Protein AF-R6DZQ3-F1 (afdb_monomer)

Sequence (97 aa):
MFFIPERVYFLYFYLKLYPKGAILNSMNTIGQYIKEQRKKAGLTQEEFAMRAGLGLRFVRELEQGKETVRLDKVNQALSMFGAEAVPAAKRKQEDDV

Foldseek 3Di:
DDDDDVVVVVVVVVVVPDPPDDDPDPADPLLCVLVVVCVVVVHDLVRLCVVLVHDSVLNVCSNRRPVDDDQVSSQSSQVVVPDHDDDDDDPPDPPDD

Solvent-accessible surface area (backbone atoms only — not comparable to full-atom values): 6187 Å² total; per-residue (Å²): 133,88,85,76,56,71,74,56,53,52,57,54,48,57,64,70,69,54,75,97,75,75,78,98,58,91,64,43,66,65,22,50,50,52,52,50,53,37,54,74,69,71,44,52,68,59,56,44,12,59,76,52,76,43,55,53,67,54,51,51,41,39,54,71,32,50,92,79,72,63,63,72,60,49,34,47,57,30,47,80,74,79,42,70,88,70,94,69,87,78,76,78,74,80,74,85,125

Structure (mmCIF, N/CA/C/O backbone):
data_AF-R6DZQ3-F1
#
_entry.id   AF-R6DZQ3-F1
#
loop_
_atom_site.group_PDB
_atom_site.id
_atom_site.type_symbol
_atom_site.label_atom_id
_atom_site.label_alt_id
_atom_site.label_comp_id
_atom_site.l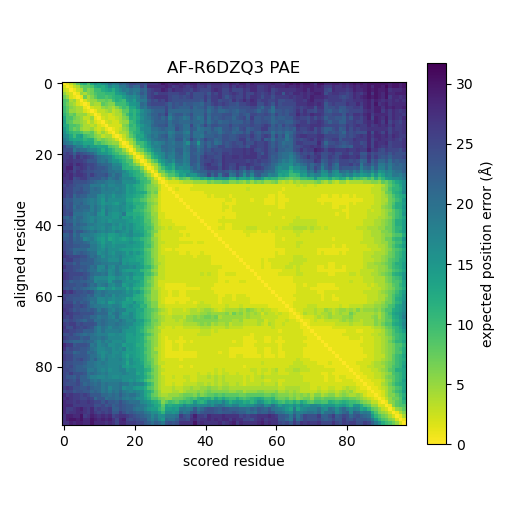abel_asym_id
_atom_site.label_entity_id
_atom_site.label_seq_id
_atom_site.pdbx_PDB_ins_code
_atom_site.Cartn_x
_atom_site.Cartn_y
_atom_site.Cartn_z
_atom_site.occupancy
_atom_site.B_iso_or_equiv
_atom_site.auth_seq_id
_atom_site.auth_comp_id
_atom_site.auth_asym_id
_atom_site.auth_atom_id
_atom_site.pdbx_PDB_model_num
ATOM 1 N N . MET A 1 1 ? -27.715 29.858 -9.680 1.00 42.25 1 MET A N 1
ATOM 2 C CA . MET A 1 1 ? -27.350 29.296 -8.362 1.00 42.25 1 MET A CA 1
ATOM 3 C C . MET A 1 1 ? -26.894 27.863 -8.597 1.00 42.25 1 MET A C 1
ATOM 5 O O . MET A 1 1 ? -27.709 27.062 -9.031 1.00 42.25 1 MET A O 1
ATOM 9 N N . PHE A 1 2 ? -25.596 27.567 -8.476 1.00 43.28 2 PHE A N 1
ATOM 10 C CA . PHE A 1 2 ? -25.068 26.229 -8.772 1.00 43.28 2 PHE A CA 1
ATOM 11 C C . PHE A 1 2 ? -25.342 25.286 -7.593 1.00 43.28 2 PHE A C 1
ATOM 13 O O . PHE A 1 2 ? -24.841 25.502 -6.494 1.00 43.28 2 PHE A O 1
ATOM 20 N N . PHE A 1 3 ? -26.161 24.260 -7.830 1.00 57.28 3 PHE A N 1
ATOM 21 C CA . PHE A 1 3 ? -26.420 23.165 -6.897 1.00 57.28 3 PHE A CA 1
ATOM 22 C C . PHE A 1 3 ? -25.225 22.208 -6.932 1.00 57.28 3 PHE A C 1
ATOM 24 O O . PHE A 1 3 ? -25.060 21.441 -7.880 1.00 57.28 3 PHE A O 1
ATOM 31 N N . ILE A 1 4 ? -24.345 22.303 -5.936 1.00 56.03 4 ILE A N 1
ATOM 32 C CA . ILE A 1 4 ? -23.207 21.395 -5.791 1.00 56.03 4 ILE A CA 1
ATOM 33 C C . ILE A 1 4 ? -23.698 20.177 -4.993 1.00 56.03 4 ILE A C 1
ATOM 35 O O . ILE A 1 4 ? -24.099 20.344 -3.841 1.00 56.03 4 ILE A O 1
ATOM 39 N N . PRO A 1 5 ? -23.697 18.961 -5.567 1.00 58.72 5 PRO A N 1
ATOM 40 C CA . PRO A 1 5 ? -24.198 17.776 -4.878 1.00 58.72 5 PRO A CA 1
ATOM 41 C C . PRO A 1 5 ? -23.307 17.409 -3.679 1.00 58.72 5 PRO A C 1
ATOM 43 O O . PRO A 1 5 ? -22.083 17.524 -3.748 1.00 58.72 5 PRO A O 1
ATOM 46 N N . GLU A 1 6 ? -23.902 16.904 -2.592 1.00 58.94 6 GLU A N 1
ATOM 47 C CA . GLU A 1 6 ? -23.228 16.542 -1.323 1.00 58.94 6 GLU A CA 1
ATOM 48 C C . GLU A 1 6 ? -21.997 15.628 -1.501 1.00 58.94 6 GLU A C 1
ATOM 50 O O . GLU A 1 6 ? -21.025 15.709 -0.749 1.00 58.94 6 GLU A O 1
ATOM 55 N N . ARG A 1 7 ? -21.977 14.811 -2.561 1.00 59.03 7 ARG A N 1
ATOM 56 C CA . ARG A 1 7 ? -20.840 13.951 -2.945 1.00 59.03 7 ARG A CA 1
ATOM 57 C C . ARG A 1 7 ? -19.564 14.746 -3.266 1.00 59.03 7 ARG A C 1
ATOM 59 O O . ARG A 1 7 ? -18.462 14.260 -3.025 1.00 59.03 7 ARG A O 1
ATOM 66 N N . VAL A 1 8 ? -19.700 15.959 -3.803 1.00 58.72 8 VAL A N 1
ATOM 67 C CA . VAL A 1 8 ? -18.572 16.835 -4.162 1.00 58.72 8 VAL A CA 1
ATOM 68 C C . VAL A 1 8 ? -18.026 17.540 -2.920 1.00 58.72 8 VAL A C 1
ATOM 70 O O . VAL A 1 8 ? -16.811 17.678 -2.788 1.00 58.72 8 VAL A O 1
ATOM 73 N N . TYR A 1 9 ? -18.891 17.886 -1.959 1.00 58.69 9 TYR A N 1
ATOM 74 C CA . TYR A 1 9 ? -18.467 18.404 -0.652 1.00 58.69 9 TYR A CA 1
ATOM 75 C C . TYR A 1 9 ? -17.628 17.391 0.122 1.00 58.69 9 TYR A C 1
ATOM 77 O O . TYR A 1 9 ? -16.625 17.774 0.720 1.00 58.69 9 TYR A O 1
ATOM 85 N N . PHE A 1 10 ? -17.975 16.105 0.052 1.00 56.62 10 PHE A N 1
ATOM 86 C CA . PHE A 1 10 ? -17.170 15.035 0.637 1.00 56.62 10 PHE A CA 1
ATOM 87 C C . PHE A 1 10 ? -15.744 15.036 0.064 1.00 56.62 10 PHE A C 1
ATOM 89 O O . PHE A 1 10 ? -14.776 15.121 0.811 1.00 56.62 10 PHE A O 1
ATOM 96 N N . LEU A 1 11 ? -15.582 15.065 -1.261 1.00 50.41 11 LEU A N 1
ATOM 97 C CA . LEU A 1 11 ? -14.252 15.080 -1.883 1.00 50.41 11 LEU A CA 1
ATOM 98 C C . LEU A 1 11 ? -13.449 16.351 -1.540 1.00 50.41 11 LEU A C 1
ATOM 100 O O . LEU A 1 11 ? -12.253 16.277 -1.252 1.00 50.41 11 LEU A O 1
ATOM 104 N N . TYR A 1 12 ? -14.112 17.511 -1.515 1.00 53.16 12 TYR A N 1
ATOM 105 C CA . TYR A 1 12 ? -13.489 18.793 -1.172 1.00 53.16 12 TYR A CA 1
ATOM 106 C C . TYR A 1 12 ? -13.074 18.867 0.307 1.00 53.16 12 TYR A C 1
ATOM 108 O O . TYR A 1 12 ? -12.035 19.434 0.643 1.00 53.16 12 TYR A O 1
ATOM 116 N N . PHE A 1 13 ? -13.853 18.249 1.196 1.00 51.41 13 PHE A N 1
ATOM 117 C CA . PHE A 1 13 ? -13.551 18.128 2.620 1.00 51.41 13 PHE A CA 1
ATOM 118 C C . PHE A 1 13 ? -12.338 17.225 2.867 1.00 51.41 13 PHE A C 1
ATOM 120 O O . PHE A 1 13 ? -11.439 17.600 3.620 1.00 51.41 13 PHE A O 1
ATOM 127 N N . TYR A 1 14 ? -12.246 16.093 2.160 1.00 54.94 14 TYR A N 1
ATOM 128 C CA . TYR A 1 14 ? -11.065 15.225 2.211 1.00 54.94 14 TYR A CA 1
ATOM 129 C C . TYR A 1 14 ? -9.805 15.957 1.739 1.00 54.94 14 TYR A C 1
ATOM 131 O O . TYR A 1 14 ? -8.778 15.884 2.405 1.00 54.94 14 TYR A O 1
ATOM 139 N N . LEU A 1 15 ? -9.880 16.724 0.647 1.00 54.69 15 LEU A N 1
ATOM 140 C CA . LEU A 1 15 ? -8.758 17.543 0.169 1.00 54.69 15 LEU A CA 1
ATOM 141 C C . LEU A 1 15 ? -8.311 18.606 1.189 1.00 54.69 15 LEU A C 1
ATOM 143 O O . LEU A 1 15 ? -7.122 18.909 1.264 1.00 54.69 15 LEU A O 1
ATOM 147 N N . LYS A 1 16 ? -9.238 19.154 1.986 1.00 47.97 16 LYS A N 1
ATOM 148 C CA . LYS A 1 16 ? -8.975 20.242 2.944 1.00 47.97 16 LYS A CA 1
ATOM 149 C C . LYS A 1 16 ? -8.439 19.764 4.303 1.00 47.97 16 LYS A C 1
ATOM 151 O O . LYS A 1 16 ? -7.799 20.547 4.997 1.00 47.97 16 LYS A O 1
ATOM 156 N N . LEU A 1 17 ? -8.668 18.501 4.676 1.00 49.53 17 LEU A N 1
ATOM 157 C CA . LEU A 1 17 ? -8.241 17.922 5.961 1.00 49.53 17 LEU A CA 1
ATOM 158 C C . LEU A 1 17 ? -6.883 17.208 5.939 1.00 49.53 17 LEU A C 1
ATOM 160 O O . LEU A 1 17 ? -6.383 16.831 6.999 1.00 49.53 17 LEU A O 1
ATOM 164 N N . TYR A 1 18 ? -6.267 17.009 4.774 1.00 48.56 18 TYR A N 1
ATOM 165 C CA . TYR A 1 18 ? -4.890 16.523 4.718 1.00 48.56 18 TYR A CA 1
ATOM 166 C C . TYR A 1 18 ? -3.927 17.710 4.782 1.00 48.56 18 TYR A C 1
ATOM 168 O O . TYR A 1 18 ? -3.804 18.436 3.793 1.00 48.56 18 TYR A O 1
ATOM 176 N N . PRO A 1 19 ? -3.208 17.924 5.901 1.00 45.00 19 PRO A N 1
ATOM 177 C CA . PRO A 1 19 ? -2.133 18.899 5.903 1.00 45.00 19 PRO A CA 1
ATOM 178 C C . PRO A 1 19 ? -1.106 18.474 4.846 1.00 45.00 19 PRO A C 1
ATOM 180 O O . PRO A 1 19 ? -0.564 17.367 4.902 1.00 45.00 19 PRO A O 1
ATOM 183 N N . LYS A 1 20 ? -0.834 19.362 3.880 1.00 47.47 20 LYS A N 1
ATOM 184 C CA . LYS A 1 20 ? 0.367 19.356 3.024 1.00 47.47 20 LYS A CA 1
ATOM 185 C C . LYS A 1 20 ? 1.606 19.579 3.907 1.00 47.47 20 LYS A C 1
ATOM 187 O O . LYS A 1 20 ? 2.254 20.614 3.842 1.00 47.47 20 LYS A O 1
ATOM 192 N N . GLY A 1 21 ? 1.874 18.642 4.808 1.00 43.44 21 GLY A N 1
ATOM 193 C CA . GLY A 1 21 ? 2.831 18.780 5.898 1.00 43.44 21 GLY A CA 1
ATOM 194 C C . GLY A 1 21 ? 3.482 17.443 6.212 1.00 43.44 21 GLY A C 1
ATOM 195 O O . GLY A 1 21 ? 3.273 16.886 7.280 1.00 43.44 21 GLY A O 1
ATOM 196 N N . ALA A 1 22 ? 4.226 16.906 5.249 1.00 37.06 22 ALA A N 1
ATOM 197 C CA . ALA A 1 22 ? 5.266 15.911 5.473 1.00 37.06 22 ALA A CA 1
ATOM 198 C C . ALA A 1 22 ? 6.196 15.936 4.254 1.00 37.06 22 ALA A C 1
ATOM 200 O O . ALA A 1 22 ? 5.845 15.418 3.201 1.00 37.06 22 ALA A O 1
ATOM 201 N N . ILE A 1 23 ? 7.311 16.652 4.405 1.00 38.41 23 ILE A N 1
ATOM 202 C CA . ILE A 1 23 ? 8.623 16.445 3.778 1.00 38.41 23 ILE A CA 1
ATOM 203 C C . ILE A 1 23 ? 8.583 15.728 2.410 1.00 38.41 23 ILE A C 1
ATOM 205 O O . ILE A 1 23 ? 8.442 14.509 2.334 1.00 38.41 23 ILE A O 1
ATOM 209 N N . LEU A 1 24 ? 8.780 16.501 1.336 1.00 34.09 24 LEU A N 1
ATOM 210 C CA . LEU A 1 24 ? 9.124 16.036 -0.014 1.00 34.09 24 LEU A CA 1
ATOM 211 C C . LEU A 1 24 ? 10.506 15.353 -0.001 1.00 34.09 24 LEU A C 1
ATOM 213 O O . LEU A 1 24 ? 11.481 15.892 -0.502 1.00 34.09 24 LEU A O 1
ATOM 217 N N . ASN A 1 25 ? 10.601 14.168 0.593 1.00 41.12 25 ASN A N 1
ATOM 218 C CA . ASN A 1 25 ? 11.740 13.273 0.438 1.00 41.12 25 ASN A CA 1
ATOM 219 C C . ASN A 1 25 ? 11.239 12.053 -0.324 1.00 41.12 25 ASN A C 1
ATOM 221 O O . ASN A 1 25 ? 10.449 11.298 0.232 1.00 41.12 25 ASN A O 1
ATOM 225 N N . SER A 1 26 ? 11.656 11.909 -1.588 1.00 47.41 26 SER A N 1
ATOM 226 C CA . SER A 1 26 ? 11.704 10.657 -2.367 1.00 47.41 26 SER A CA 1
ATOM 227 C C . SER A 1 26 ? 10.763 9.540 -1.872 1.00 47.41 26 SER A C 1
ATOM 229 O O . SER A 1 26 ? 11.198 8.497 -1.386 1.00 47.41 26 SER A O 1
ATOM 231 N N . MET A 1 27 ? 9.446 9.775 -1.893 1.00 53.88 27 MET A N 1
ATOM 232 C CA . MET A 1 27 ? 8.505 8.809 -1.328 1.00 53.88 27 MET A CA 1
ATOM 233 C C . MET A 1 27 ? 8.288 7.670 -2.322 1.00 53.88 27 MET A C 1
ATOM 235 O O . MET A 1 27 ? 7.906 7.897 -3.469 1.00 53.88 27 MET A O 1
ATOM 239 N N . ASN A 1 28 ? 8.490 6.437 -1.857 1.00 72.00 28 ASN A N 1
ATOM 240 C CA . ASN A 1 28 ? 8.144 5.217 -2.578 1.00 72.00 28 ASN A CA 1
ATOM 241 C C . ASN A 1 28 ? 6.686 5.296 -3.081 1.00 72.00 28 ASN A C 1
ATOM 243 O O . ASN A 1 28 ? 5.742 5.332 -2.284 1.00 72.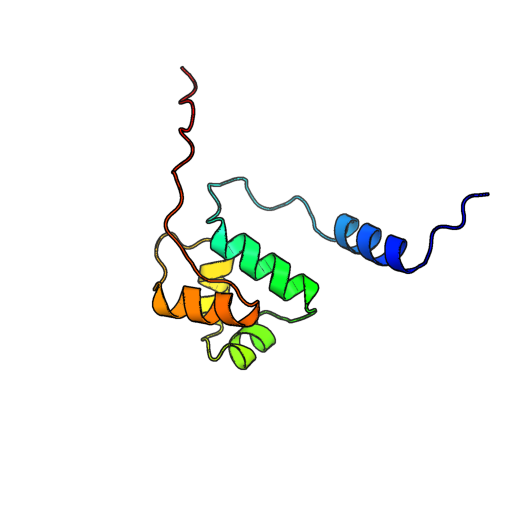00 28 ASN A O 1
ATOM 247 N N . THR A 1 29 ? 6.514 5.320 -4.406 1.00 85.38 29 THR A N 1
ATOM 248 C CA . THR A 1 29 ? 5.221 5.497 -5.092 1.00 85.38 29 THR A CA 1
ATOM 249 C C . THR A 1 29 ? 4.186 4.456 -4.667 1.00 85.38 29 THR A C 1
ATOM 251 O O . THR A 1 29 ? 2.997 4.760 -4.570 1.00 85.38 29 THR A O 1
ATOM 254 N N . ILE A 1 30 ? 4.634 3.243 -4.339 1.00 90.56 30 ILE A N 1
ATOM 255 C CA . ILE A 1 30 ? 3.773 2.140 -3.912 1.00 90.56 30 ILE A CA 1
ATOM 256 C C . ILE A 1 30 ? 3.183 2.406 -2.521 1.00 90.56 30 ILE A C 1
ATOM 258 O O . ILE A 1 30 ? 1.982 2.235 -2.308 1.00 90.56 30 ILE A O 1
ATOM 262 N N . GLY A 1 31 ? 4.009 2.859 -1.574 1.00 91.81 31 GLY A N 1
ATOM 263 C CA . GLY A 1 31 ? 3.567 3.149 -0.208 1.00 91.81 31 GLY A CA 1
ATOM 264 C C . GLY A 1 31 ? 2.535 4.277 -0.158 1.00 91.81 31 GLY A C 1
ATOM 265 O O . GLY A 1 31 ? 1.554 4.195 0.585 1.00 91.81 31 GLY A O 1
ATOM 266 N N . GLN A 1 32 ? 2.708 5.299 -1.002 1.00 90.62 32 GLN A N 1
ATOM 267 C CA . GLN A 1 32 ? 1.725 6.371 -1.166 1.00 90.62 32 GLN A CA 1
ATOM 268 C C . GLN A 1 32 ? 0.410 5.855 -1.747 1.00 90.62 32 GLN A C 1
ATOM 270 O O . GLN A 1 32 ? -0.646 6.117 -1.169 1.00 90.62 32 GLN A O 1
ATOM 275 N N . TYR A 1 33 ? 0.471 5.077 -2.831 1.00 93.06 33 TYR A N 1
ATOM 276 C CA . TYR A 1 33 ? -0.719 4.495 -3.446 1.00 93.06 33 TYR A CA 1
ATOM 277 C C . TYR A 1 33 ? -1.541 3.689 -2.430 1.00 93.06 33 TYR A C 1
ATOM 279 O O . TYR A 1 33 ? -2.741 3.919 -2.279 1.00 93.06 33 TYR A O 1
ATOM 287 N N . ILE A 1 34 ? -0.896 2.805 -1.663 1.00 94.25 34 ILE A N 1
ATOM 288 C CA . ILE A 1 34 ? -1.569 1.985 -0.644 1.00 94.25 34 ILE A CA 1
ATOM 289 C C . ILE A 1 34 ? -2.210 2.862 0.435 1.00 94.25 34 ILE A C 1
ATOM 291 O O . ILE A 1 34 ? -3.372 2.655 0.790 1.00 94.25 34 ILE A O 1
ATOM 295 N N . LYS A 1 35 ? -1.492 3.882 0.920 1.00 94.19 35 LYS A N 1
ATOM 296 C CA . LYS A 1 35 ? -2.003 4.828 1.922 1.00 9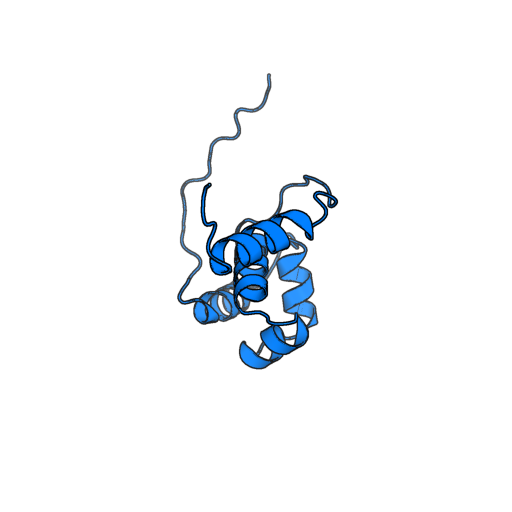4.19 35 LYS A CA 1
ATOM 297 C C . LYS A 1 35 ? -3.246 5.567 1.432 1.00 94.19 35 LYS A C 1
ATOM 299 O O . LYS A 1 35 ? -4.187 5.775 2.200 1.00 94.19 35 LYS A O 1
ATOM 304 N N . GLU A 1 36 ? -3.253 5.984 0.171 1.00 94.00 36 GLU A N 1
ATOM 305 C CA . GLU A 1 36 ? -4.390 6.658 -0.448 1.00 94.00 36 GLU A CA 1
ATOM 306 C C . GLU A 1 36 ? -5.589 5.728 -0.610 1.00 94.00 36 GLU A C 1
ATOM 308 O O . GLU A 1 36 ? -6.693 6.100 -0.212 1.00 94.00 36 GLU A O 1
ATOM 313 N N . GLN A 1 37 ? -5.390 4.519 -1.140 1.00 94.56 37 GLN A N 1
ATOM 314 C CA . GLN A 1 37 ? -6.474 3.547 -1.307 1.00 94.56 37 GLN A CA 1
ATOM 315 C C . GLN A 1 37 ? -7.074 3.135 0.036 1.00 94.56 37 GLN A C 1
ATOM 317 O O . GLN A 1 37 ? -8.294 3.129 0.197 1.00 94.56 37 GLN A O 1
ATOM 322 N N . ARG A 1 38 ? -6.231 2.907 1.049 1.00 96.00 38 ARG A N 1
ATOM 323 C CA . ARG A 1 38 ? -6.680 2.624 2.414 1.00 96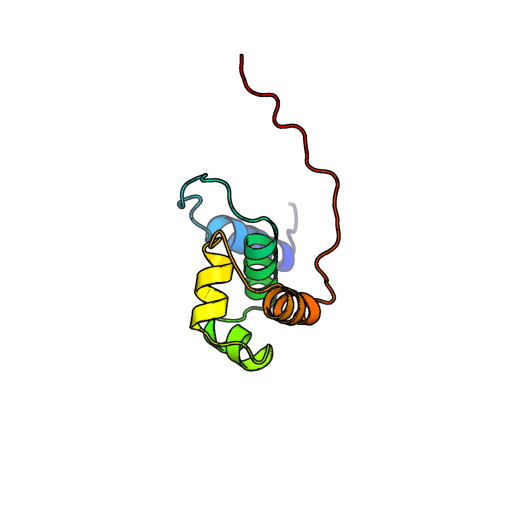.00 38 ARG A CA 1
ATOM 324 C C . ARG A 1 38 ? -7.566 3.741 2.968 1.00 96.00 38 ARG A C 1
ATOM 326 O O . ARG A 1 38 ? -8.629 3.467 3.521 1.00 96.00 38 ARG A O 1
ATOM 333 N N . LYS A 1 39 ? -7.146 5.000 2.810 1.00 93.88 39 LYS A N 1
ATOM 334 C CA . LYS A 1 39 ? -7.922 6.170 3.248 1.00 93.88 39 LYS A CA 1
ATOM 335 C C . LYS A 1 39 ? -9.237 6.314 2.480 1.00 93.88 39 LYS A C 1
ATOM 337 O O . LYS A 1 39 ? -10.249 6.624 3.101 1.00 93.88 39 LYS A O 1
ATOM 342 N N . LYS A 1 40 ? -9.242 6.058 1.167 1.00 94.06 40 LYS A N 1
ATOM 343 C CA . LYS A 1 40 ? -10.463 6.033 0.337 1.00 94.06 40 LYS A CA 1
ATOM 344 C C . LYS A 1 40 ? -11.437 4.944 0.788 1.00 94.06 40 LYS A C 1
ATOM 346 O O . LYS A 1 40 ? -12.639 5.172 0.784 1.00 94.06 40 LYS A O 1
ATOM 351 N N . ALA A 1 41 ? -10.915 3.802 1.230 1.00 91.88 41 ALA A N 1
ATOM 352 C CA . ALA A 1 41 ? -11.694 2.715 1.814 1.00 91.88 41 ALA A CA 1
ATOM 353 C C . ALA A 1 41 ? -12.144 2.981 3.267 1.00 91.88 41 ALA A C 1
ATOM 355 O O . ALA A 1 41 ? -12.834 2.146 3.844 1.00 91.88 41 ALA A O 1
ATOM 356 N N . GLY A 1 42 ? -11.754 4.111 3.873 1.00 95.19 42 GLY A N 1
ATOM 357 C CA . GLY A 1 42 ? -12.125 4.466 5.246 1.00 95.19 42 GLY A CA 1
ATOM 358 C C . GLY A 1 42 ? -11.463 3.608 6.328 1.00 95.19 42 GLY A C 1
ATOM 359 O O . GLY A 1 42 ? -11.949 3.593 7.451 1.00 95.19 42 GLY A O 1
ATOM 360 N N . LEU A 1 43 ? -10.375 2.900 6.007 1.00 94.50 43 LEU A N 1
ATOM 361 C CA . LEU A 1 43 ? -9.721 1.971 6.931 1.00 94.50 43 LEU A CA 1
ATOM 362 C C . LEU A 1 43 ? -8.614 2.658 7.735 1.00 94.50 43 LEU A C 1
ATOM 364 O O . LEU A 1 43 ? -7.794 3.408 7.191 1.00 94.50 43 LEU A O 1
ATOM 368 N N . THR A 1 44 ? -8.506 2.334 9.019 1.00 96.50 44 THR A N 1
ATOM 369 C CA . THR A 1 44 ? -7.314 2.632 9.822 1.00 96.50 44 THR A CA 1
ATOM 370 C C . THR A 1 44 ? -6.134 1.748 9.396 1.00 96.50 44 THR A C 1
ATOM 372 O O . THR A 1 44 ? -6.287 0.773 8.657 1.00 96.50 44 THR A O 1
ATOM 375 N N . GLN A 1 45 ? -4.917 2.083 9.840 1.00 93.94 45 GLN A N 1
ATOM 376 C CA . GLN A 1 45 ? -3.743 1.237 9.575 1.00 93.94 45 GLN A CA 1
ATOM 377 C C . GLN A 1 45 ? -3.890 -0.158 10.199 1.00 93.94 45 GLN A C 1
ATOM 379 O O . GLN A 1 45 ? -3.435 -1.133 9.610 1.00 93.94 45 GLN A O 1
ATOM 384 N N . GLU A 1 46 ? -4.538 -0.252 11.361 1.00 96.56 46 GLU A N 1
ATOM 385 C CA . GLU A 1 46 ? -4.786 -1.506 12.080 1.00 96.56 46 GLU A CA 1
ATOM 386 C C . GLU A 1 46 ? -5.808 -2.376 11.357 1.00 96.56 46 GLU A C 1
ATOM 388 O O . GLU A 1 46 ? -5.551 -3.555 11.117 1.00 96.56 46 GLU A O 1
ATOM 393 N N . GLU A 1 47 ? -6.920 -1.785 10.923 1.00 96.06 47 GLU A N 1
ATOM 394 C CA . GLU A 1 47 ? -7.943 -2.496 10.153 1.00 96.06 47 GLU A CA 1
ATOM 395 C C . GLU A 1 47 ? -7.397 -2.985 8.815 1.00 96.06 47 GLU A C 1
ATOM 397 O O . GLU A 1 47 ? -7.658 -4.118 8.415 1.00 96.06 47 GLU A O 1
ATOM 402 N N . PHE A 1 48 ? -6.614 -2.154 8.123 1.00 96.94 48 PHE A N 1
ATOM 403 C CA . PHE A 1 48 ? -5.973 -2.558 6.879 1.00 96.94 48 PHE A CA 1
ATOM 404 C C . PHE A 1 48 ? -4.971 -3.690 7.099 1.00 96.94 48 PHE A C 1
ATOM 406 O O . PHE A 1 48 ? -5.013 -4.676 6.370 1.00 96.94 48 PHE A O 1
ATOM 413 N N . ALA A 1 49 ? -4.111 -3.581 8.117 1.00 97.25 49 ALA A N 1
ATOM 414 C CA . ALA A 1 49 ? -3.156 -4.625 8.471 1.00 97.25 49 ALA A CA 1
ATOM 415 C C . ALA A 1 49 ? -3.870 -5.958 8.740 1.00 97.25 49 ALA A C 1
ATOM 417 O O . ALA A 1 49 ? -3.526 -6.978 8.147 1.00 97.25 49 ALA A O 1
ATOM 418 N N . MET A 1 50 ? -4.924 -5.924 9.555 1.00 97.56 50 MET A N 1
ATOM 419 C CA . MET A 1 50 ? -5.733 -7.094 9.881 1.00 97.56 50 MET A CA 1
ATOM 420 C C . MET A 1 50 ? -6.383 -7.707 8.634 1.00 97.56 50 MET A C 1
ATOM 422 O O . MET A 1 50 ? -6.224 -8.901 8.392 1.00 97.56 50 MET A O 1
ATOM 426 N N . ARG A 1 51 ? -7.068 -6.902 7.810 1.00 96.50 51 ARG A N 1
ATOM 427 C CA . ARG A 1 51 ? -7.761 -7.385 6.601 1.0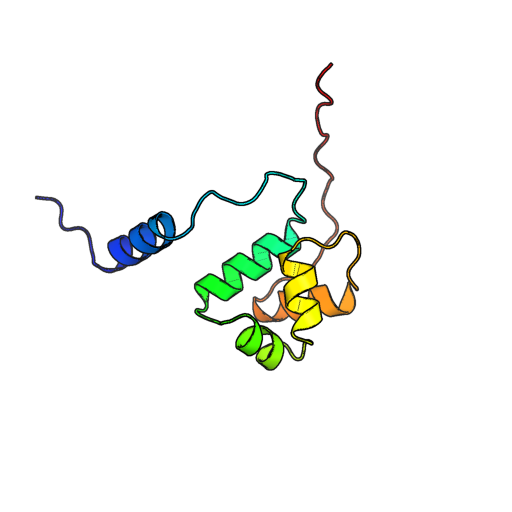0 96.50 51 ARG A CA 1
ATOM 428 C C . ARG A 1 51 ? -6.803 -7.911 5.536 1.00 96.50 51 ARG A C 1
ATOM 430 O O . ARG A 1 51 ? -7.137 -8.867 4.848 1.00 96.50 51 ARG A O 1
ATOM 437 N N . ALA A 1 52 ? -5.626 -7.306 5.409 1.00 95.44 52 ALA A N 1
ATOM 438 C CA . ALA A 1 52 ? -4.605 -7.735 4.463 1.00 95.44 52 ALA A CA 1
ATOM 439 C C . ALA A 1 52 ? -3.793 -8.943 4.961 1.00 95.44 52 ALA A C 1
ATOM 441 O O . ALA A 1 52 ? -2.992 -9.479 4.201 1.00 95.44 52 ALA A O 1
ATOM 442 N N . GLY A 1 53 ? -3.943 -9.369 6.223 1.00 96.94 53 GLY A N 1
ATOM 443 C CA . GLY A 1 53 ? -3.095 -10.406 6.822 1.00 96.94 53 GLY A CA 1
ATOM 444 C C . GLY A 1 53 ? -1.634 -9.961 6.970 1.00 96.94 53 GLY A C 1
ATOM 445 O O . GLY A 1 53 ? -0.706 -10.752 6.776 1.00 96.94 53 GLY A O 1
ATOM 446 N N . LEU A 1 54 ? -1.425 -8.676 7.257 1.00 97.12 54 LEU A N 1
ATOM 447 C CA . LEU A 1 54 ? -0.126 -8.027 7.401 1.00 97.12 54 LEU A CA 1
ATOM 448 C C . LEU A 1 54 ? 0.079 -7.557 8.842 1.00 97.12 54 LEU A C 1
ATOM 450 O O . LEU A 1 54 ? -0.853 -7.169 9.539 1.00 97.12 54 LEU A O 1
ATOM 454 N N . GLY A 1 55 ? 1.331 -7.532 9.293 1.00 96.56 55 GLY A N 1
ATOM 455 C CA . GLY A 1 55 ? 1.658 -6.914 10.576 1.00 96.56 55 GLY A CA 1
ATOM 456 C C . GLY A 1 55 ? 1.479 -5.394 10.517 1.00 96.56 55 GLY A C 1
ATOM 457 O O . GLY A 1 55 ? 1.923 -4.755 9.564 1.00 96.56 55 GLY A O 1
ATOM 458 N N . LEU A 1 56 ? 0.924 -4.787 11.570 1.00 96.19 56 LEU A N 1
ATOM 459 C CA . LEU A 1 56 ? 0.772 -3.327 11.674 1.00 96.19 56 LEU A CA 1
ATOM 460 C C . LEU A 1 56 ? 2.097 -2.575 11.463 1.00 96.19 56 LEU A C 1
ATOM 462 O O . LEU A 1 56 ? 2.140 -1.536 10.806 1.00 96.19 56 LEU A O 1
ATOM 466 N N . ARG A 1 57 ? 3.200 -3.133 11.978 1.00 93.62 57 ARG A N 1
ATOM 467 C CA . ARG A 1 57 ? 4.552 -2.606 11.758 1.00 93.62 57 ARG A CA 1
ATOM 468 C C . ARG A 1 57 ? 4.897 -2.525 10.270 1.00 93.62 57 ARG A C 1
ATOM 470 O O . ARG A 1 57 ? 5.423 -1.507 9.837 1.00 93.62 57 ARG A O 1
ATOM 477 N N . PHE A 1 58 ? 4.574 -3.563 9.498 1.00 95.75 58 PHE A N 1
ATOM 478 C CA . PHE A 1 58 ? 4.836 -3.584 8.061 1.00 95.75 58 PHE A CA 1
ATOM 479 C C . PHE A 1 58 ? 4.056 -2.483 7.340 1.00 95.75 58 PHE A C 1
ATOM 481 O O . PHE A 1 58 ? 4.641 -1.746 6.555 1.00 95.75 58 PHE A O 1
ATOM 488 N N . VAL A 1 59 ? 2.766 -2.315 7.651 1.00 95.19 59 VAL A N 1
ATOM 489 C CA . VAL A 1 59 ? 1.935 -1.254 7.055 1.00 95.19 59 VAL A CA 1
ATOM 490 C C . VAL A 1 59 ? 2.519 0.132 7.339 1.00 95.19 59 VAL A C 1
ATOM 492 O O . VAL A 1 59 ? 2.602 0.958 6.435 1.00 95.19 59 VAL A O 1
ATOM 495 N N . ARG A 1 60 ? 2.981 0.388 8.569 1.00 93.94 60 ARG A N 1
ATOM 496 C CA . ARG A 1 60 ? 3.627 1.660 8.929 1.00 93.94 60 ARG A CA 1
ATOM 497 C C . ARG A 1 60 ? 4.918 1.891 8.148 1.00 93.94 60 ARG A C 1
ATOM 499 O O . ARG A 1 60 ? 5.069 2.955 7.562 1.00 93.94 60 ARG A O 1
ATOM 506 N N . GLU A 1 61 ? 5.805 0.898 8.113 1.00 92.25 61 GLU A N 1
ATOM 507 C CA . GLU A 1 61 ? 7.070 0.968 7.370 1.00 92.25 61 GLU A CA 1
ATOM 508 C C . GLU A 1 61 ? 6.831 1.201 5.866 1.00 92.25 61 GLU A C 1
ATOM 510 O O . GLU A 1 61 ? 7.502 2.027 5.249 1.00 92.25 61 GLU A O 1
ATOM 515 N N . LEU A 1 62 ? 5.831 0.527 5.290 1.00 92.44 62 LEU A N 1
ATOM 516 C CA . LEU A 1 62 ? 5.441 0.675 3.890 1.00 92.44 62 LEU A CA 1
ATOM 517 C C . LEU A 1 62 ? 4.915 2.083 3.587 1.00 92.44 62 LEU A C 1
ATOM 519 O O . LEU A 1 62 ? 5.376 2.728 2.649 1.00 92.44 62 LEU A O 1
ATOM 523 N N . GLU A 1 63 ? 3.980 2.590 4.395 1.00 91.25 63 GLU A N 1
ATOM 524 C CA . GLU A 1 63 ? 3.391 3.922 4.204 1.00 91.25 63 GLU A CA 1
ATOM 525 C C . GLU A 1 63 ? 4.348 5.078 4.520 1.00 91.25 63 GLU A C 1
ATOM 527 O O . GLU A 1 63 ? 4.138 6.197 4.044 1.00 91.25 63 GLU A O 1
ATOM 532 N N . GLN A 1 64 ? 5.370 4.833 5.342 1.00 87.12 64 GLN A N 1
ATOM 533 C CA . GLN A 1 64 ? 6.455 5.779 5.616 1.00 87.12 64 GLN A CA 1
ATOM 534 C C . GLN A 1 64 ? 7.531 5.768 4.524 1.00 87.12 64 GLN A C 1
ATOM 536 O O . GLN A 1 64 ? 8.410 6.622 4.542 1.00 87.12 64 GLN A O 1
ATOM 541 N N . GLY A 1 65 ? 7.452 4.842 3.563 1.00 85.44 65 GLY A N 1
ATOM 542 C CA . GLY A 1 65 ? 8.387 4.774 2.447 1.00 85.44 65 GLY A CA 1
ATOM 543 C C . GLY A 1 65 ? 9.744 4.190 2.827 1.00 85.44 65 GLY A C 1
ATOM 544 O O . GLY A 1 65 ? 10.755 4.640 2.297 1.00 85.44 65 GLY A O 1
ATOM 545 N N . LYS A 1 66 ? 9.780 3.199 3.731 1.00 88.44 66 LYS A N 1
ATOM 546 C CA . LYS A 1 66 ? 11.008 2.457 4.041 1.00 88.44 66 LYS A CA 1
ATOM 547 C C . LYS A 1 66 ? 11.683 1.998 2.745 1.00 88.44 66 LYS A C 1
ATOM 549 O O . LYS A 1 66 ? 11.033 1.409 1.882 1.00 88.44 66 LYS A O 1
ATOM 554 N N . GLU A 1 67 ? 12.985 2.255 2.646 1.00 83.44 67 GLU A N 1
ATOM 555 C CA . GLU A 1 67 ? 13.788 1.991 1.446 1.00 83.44 67 GLU A CA 1
ATOM 556 C C . GLU A 1 67 ? 13.688 0.531 0.992 1.00 83.44 67 GLU A C 1
ATOM 558 O O . GLU A 1 67 ? 13.550 0.241 -0.194 1.00 83.44 67 GLU A O 1
ATOM 563 N N . THR A 1 68 ? 13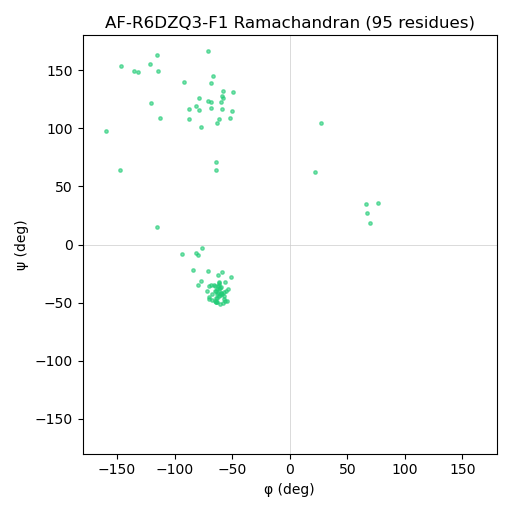.684 -0.392 1.956 1.00 86.56 68 THR A N 1
ATOM 564 C CA . THR A 1 68 ? 13.575 -1.826 1.707 1.00 86.56 68 THR A CA 1
ATOM 565 C C . THR A 1 68 ? 12.349 -2.416 2.394 1.00 86.56 68 THR A C 1
ATOM 567 O O . THR A 1 68 ? 12.176 -2.372 3.616 1.00 86.56 68 THR A O 1
ATOM 570 N N . VAL A 1 69 ? 11.488 -3.021 1.583 1.00 90.00 69 VAL A N 1
ATOM 571 C CA . VAL A 1 69 ? 10.322 -3.790 2.017 1.00 90.00 69 VAL A CA 1
ATOM 572 C C . VAL A 1 69 ? 10.254 -5.076 1.211 1.00 90.00 69 VAL A C 1
ATOM 574 O O . VAL A 1 69 ? 10.682 -5.139 0.060 1.00 90.00 69 VAL A O 1
ATOM 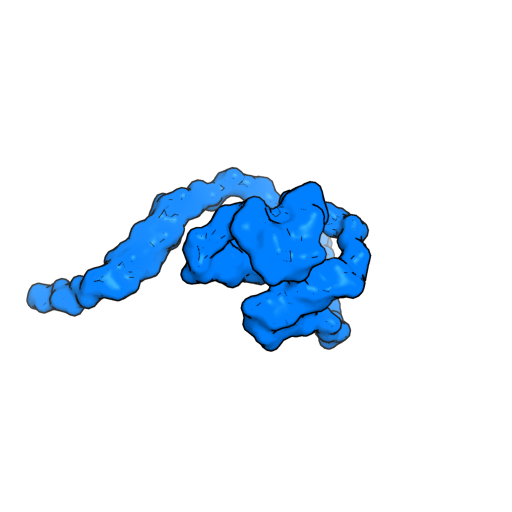577 N N . ARG A 1 70 ? 9.725 -6.130 1.827 1.00 93.38 70 ARG A N 1
ATOM 578 C CA . ARG A 1 70 ? 9.592 -7.423 1.162 1.00 93.38 70 ARG A CA 1
ATOM 579 C C . ARG A 1 70 ? 8.504 -7.375 0.086 1.00 93.38 70 ARG A C 1
ATOM 581 O O . ARG A 1 70 ? 7.351 -7.088 0.407 1.00 93.38 70 ARG A O 1
ATOM 588 N N . LEU A 1 71 ? 8.856 -7.705 -1.159 1.00 94.12 71 LEU A N 1
ATOM 589 C CA . LEU A 1 71 ? 7.940 -7.643 -2.306 1.00 94.12 71 LEU A CA 1
ATOM 590 C C . LEU A 1 71 ? 6.705 -8.540 -2.137 1.00 94.12 71 LEU A C 1
ATOM 592 O O . LEU A 1 71 ? 5.610 -8.126 -2.505 1.00 94.12 71 LEU A O 1
ATOM 596 N N . ASP A 1 72 ? 6.847 -9.720 -1.518 1.00 96.06 72 ASP A N 1
ATOM 597 C CA . ASP A 1 72 ? 5.711 -10.614 -1.246 1.00 96.06 72 ASP A CA 1
ATOM 598 C C . ASP A 1 72 ? 4.628 -9.919 -0.408 1.00 96.06 72 ASP A C 1
ATOM 600 O O . ASP A 1 72 ? 3.438 -10.009 -0.703 1.00 96.06 72 ASP A O 1
ATOM 604 N N . LYS A 1 73 ? 5.050 -9.136 0.588 1.00 96.44 73 LYS A N 1
ATOM 605 C CA . LYS A 1 73 ? 4.152 -8.377 1.463 1.00 96.44 73 LYS A CA 1
ATOM 606 C C . LYS A 1 73 ? 3.602 -7.122 0.802 1.00 96.44 73 LYS A C 1
ATOM 608 O O . LYS A 1 73 ? 2.470 -6.733 1.076 1.00 96.44 73 LYS A O 1
ATOM 613 N N . VAL A 1 74 ? 4.375 -6.510 -0.091 1.00 95.75 74 VAL A N 1
ATOM 614 C CA . VAL A 1 74 ? 3.901 -5.396 -0.916 1.00 95.75 74 VAL A CA 1
ATOM 615 C C . VAL A 1 74 ? 2.781 -5.856 -1.845 1.00 95.75 74 VAL A C 1
ATOM 617 O O . VAL A 1 74 ? 1.719 -5.244 -1.851 1.00 95.75 74 VAL A O 1
ATOM 620 N N . ASN A 1 75 ? 2.971 -6.961 -2.567 1.00 96.75 75 ASN A N 1
ATOM 621 C CA . ASN A 1 75 ? 1.936 -7.503 -3.446 1.00 96.75 75 ASN A CA 1
ATOM 622 C C . ASN A 1 75 ? 0.705 -7.982 -2.665 1.00 96.75 75 ASN A C 1
ATOM 624 O O . ASN A 1 75 ? -0.407 -7.740 -3.113 1.00 96.75 75 ASN A O 1
ATOM 628 N N . GLN A 1 76 ? 0.876 -8.543 -1.461 1.00 97.44 76 GLN A N 1
ATOM 629 C CA . GLN A 1 76 ? -0.242 -8.848 -0.555 1.00 97.44 76 GLN A CA 1
ATOM 630 C C . GLN A 1 76 ? -1.042 -7.591 -0.154 1.00 97.44 76 GLN A C 1
ATOM 632 O O . GLN A 1 76 ? -2.264 -7.632 -0.032 1.00 97.44 76 GLN A O 1
ATOM 637 N N . ALA A 1 77 ? -0.374 -6.452 0.049 1.00 96.75 77 ALA A N 1
ATOM 638 C CA . ALA A 1 77 ? -1.046 -5.184 0.328 1.00 96.75 77 ALA A CA 1
ATOM 639 C C . ALA A 1 77 ? -1.753 -4.617 -0.916 1.00 96.75 77 ALA A C 1
ATOM 641 O O . ALA A 1 77 ? -2.853 -4.080 -0.808 1.00 96.75 77 ALA A O 1
ATOM 642 N N . LEU A 1 78 ? -1.128 -4.732 -2.091 1.00 96.50 78 LEU A N 1
ATOM 643 C CA . LEU A 1 78 ? -1.668 -4.246 -3.363 1.00 96.50 78 LEU A CA 1
ATOM 644 C C . LEU A 1 78 ? -2.870 -5.071 -3.842 1.00 96.50 78 LEU A C 1
ATOM 646 O O . LEU A 1 78 ? -3.837 -4.495 -4.345 1.00 96.50 78 LEU A O 1
ATOM 650 N N . SER A 1 79 ? -2.869 -6.387 -3.613 1.00 96.69 79 SER A N 1
ATOM 651 C CA . SER A 1 79 ? -3.955 -7.279 -4.033 1.00 96.69 79 SER A CA 1
ATOM 652 C C . SER A 1 79 ? -5.291 -6.938 -3.373 1.00 96.69 79 SER A C 1
ATOM 654 O O . SER A 1 79 ? -6.341 -7.157 -3.971 1.00 96.69 79 SER A O 1
ATOM 656 N N . MET A 1 80 ? -5.271 -6.325 -2.181 1.00 95.06 80 MET A N 1
ATOM 657 C CA . MET A 1 80 ? -6.473 -5.803 -1.510 1.00 95.06 80 MET A CA 1
ATOM 658 C C . MET A 1 80 ? -7.218 -4.751 -2.340 1.00 95.06 80 MET A C 1
ATOM 660 O O . MET A 1 80 ? -8.412 -4.539 -2.140 1.00 95.06 80 MET A O 1
ATOM 664 N N . PHE A 1 81 ? -6.514 -4.090 -3.256 1.00 94.75 81 PHE A N 1
ATOM 665 C CA . PHE A 1 81 ? -7.046 -3.057 -4.138 1.00 94.75 81 PHE A CA 1
ATOM 666 C C . PHE A 1 81 ? -7.004 -3.478 -5.615 1.00 94.75 81 PHE A C 1
ATOM 668 O O . PHE A 1 81 ? -7.144 -2.629 -6.491 1.00 94.75 81 PHE A O 1
ATOM 675 N N . GLY A 1 82 ? -6.803 -4.772 -5.897 1.00 94.62 82 GLY A N 1
ATOM 676 C CA . GLY A 1 82 ? -6.707 -5.294 -7.262 1.00 94.62 82 GLY A CA 1
ATOM 677 C C . GLY A 1 82 ? -5.466 -4.817 -8.023 1.00 94.62 82 GLY A C 1
ATOM 678 O O . GLY A 1 82 ? -5.514 -4.702 -9.244 1.00 94.62 82 GLY A O 1
ATOM 679 N N . ALA A 1 83 ? -4.380 -4.500 -7.314 1.00 95.31 83 ALA A N 1
ATOM 680 C CA . ALA A 1 83 ? -3.125 -4.033 -7.893 1.00 95.31 83 ALA A CA 1
ATOM 681 C C . ALA A 1 83 ? -1.980 -5.029 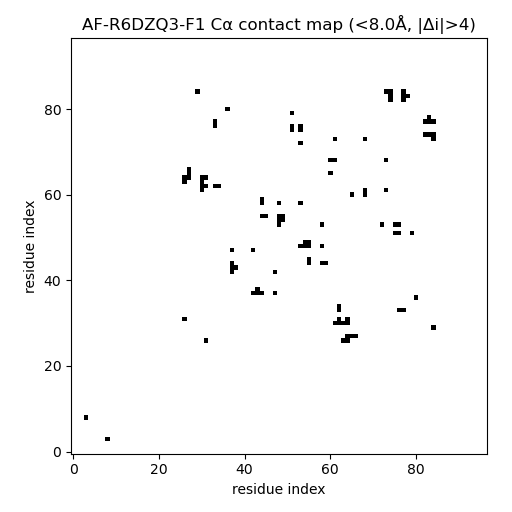-7.654 1.00 95.31 83 ALA A C 1
ATOM 683 O O . ALA A 1 83 ? -2.035 -5.865 -6.751 1.00 95.31 83 ALA A O 1
ATOM 684 N N . GLU A 1 84 ? -0.905 -4.881 -8.425 1.00 95.50 84 GLU A N 1
ATOM 685 C CA . GLU A 1 84 ? 0.344 -5.629 -8.277 1.00 95.50 84 GLU A CA 1
ATOM 686 C C . GLU A 1 84 ? 1.546 -4.757 -8.664 1.00 95.50 84 GLU A C 1
ATOM 688 O O . GLU A 1 84 ? 1.426 -3.798 -9.430 1.00 95.50 84 GLU A O 1
ATOM 693 N N . ALA A 1 85 ? 2.714 -5.057 -8.101 1.00 93.19 85 ALA A N 1
ATOM 694 C CA . ALA A 1 85 ? 3.954 -4.381 -8.446 1.00 93.19 85 ALA A CA 1
ATOM 695 C C . ALA A 1 85 ? 4.544 -4.987 -9.726 1.00 93.19 85 ALA A C 1
ATOM 697 O O . ALA A 1 85 ? 4.916 -6.160 -9.750 1.00 93.19 85 ALA A O 1
ATOM 698 N N . VAL A 1 86 ? 4.680 -4.159 -10.763 1.00 92.44 86 VAL A N 1
ATOM 699 C CA . VAL A 1 86 ? 5.232 -4.539 -12.071 1.00 92.44 86 VAL A CA 1
ATOM 700 C C . VAL A 1 86 ? 6.457 -3.692 -12.427 1.00 92.44 86 VAL A C 1
ATOM 702 O O . VAL A 1 86 ? 6.591 -2.565 -11.937 1.00 92.44 86 VAL A O 1
ATOM 705 N N . PRO A 1 87 ? 7.357 -4.193 -13.291 1.00 91.19 87 PRO A N 1
ATOM 706 C CA . PRO A 1 87 ? 8.426 -3.378 -13.850 1.00 91.19 87 PRO A CA 1
ATOM 707 C C . PRO A 1 87 ? 7.856 -2.165 -14.595 1.00 91.19 87 PRO A C 1
ATOM 709 O O . PRO A 1 87 ? 6.966 -2.297 -15.432 1.00 91.19 87 PRO A O 1
ATOM 712 N N . ALA A 1 88 ? 8.401 -0.983 -14.317 1.00 87.19 88 ALA A N 1
ATOM 713 C CA . ALA A 1 88 ? 8.068 0.252 -15.015 1.00 87.19 88 ALA A CA 1
ATOM 714 C C . ALA A 1 88 ? 9.354 0.975 -15.425 1.00 87.19 88 ALA A C 1
ATOM 716 O O . ALA A 1 88 ? 10.370 0.900 -14.729 1.00 87.19 88 ALA A O 1
ATOM 717 N N . ALA A 1 89 ? 9.315 1.691 -16.551 1.00 88.25 89 ALA A N 1
ATOM 718 C CA . ALA A 1 89 ? 10.438 2.515 -16.976 1.00 88.25 89 ALA A CA 1
ATOM 719 C C . ALA A 1 89 ? 10.750 3.564 -15.898 1.00 88.25 89 ALA A C 1
ATOM 721 O O . ALA A 1 89 ? 9.870 4.308 -15.455 1.00 88.25 89 ALA A O 1
ATOM 722 N N . LYS A 1 90 ? 12.013 3.635 -15.470 1.00 81.81 90 LYS A N 1
ATOM 723 C CA . LYS A 1 90 ? 12.454 4.674 -14.541 1.00 81.81 90 LYS A CA 1
ATOM 724 C C . LYS A 1 90 ? 12.414 6.007 -15.286 1.00 81.81 90 LYS A C 1
ATOM 726 O O . LYS A 1 90 ? 13.056 6.145 -16.327 1.00 81.81 90 LYS A O 1
ATOM 731 N N . ARG A 1 91 ? 11.662 6.985 -14.773 1.00 77.25 91 ARG A N 1
ATOM 732 C CA . ARG A 1 91 ? 11.763 8.360 -15.279 1.00 77.25 91 ARG A CA 1
ATOM 733 C C . ARG A 1 91 ? 13.213 8.803 -15.105 1.00 77.25 91 ARG A C 1
ATOM 735 O O . ARG A 1 91 ? 13.750 8.677 -14.003 1.00 77.25 91 ARG A 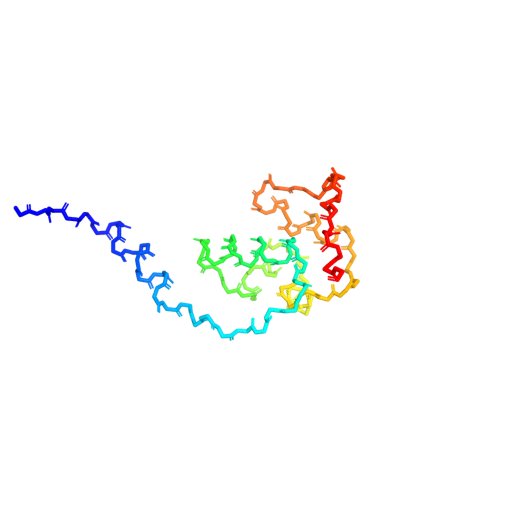O 1
ATOM 742 N N . LYS A 1 92 ? 13.845 9.272 -16.185 1.00 76.06 92 LYS A N 1
ATOM 743 C CA . LYS A 1 92 ? 15.108 10.000 -16.068 1.00 76.06 92 LYS A CA 1
ATOM 744 C C . LYS A 1 92 ? 14.805 11.205 -15.182 1.00 76.06 92 LYS A C 1
ATOM 746 O O . LYS A 1 92 ? 13.920 11.987 -15.515 1.00 76.06 92 LYS A O 1
ATOM 751 N N . GLN A 1 93 ? 15.436 11.272 -14.016 1.00 60.19 93 GLN A N 1
ATOM 752 C CA . GLN A 1 93 ? 15.555 12.551 -13.337 1.00 60.19 93 GLN A CA 1
ATOM 753 C C . GLN A 1 93 ? 16.505 13.340 -14.234 1.00 60.19 93 GLN A C 1
ATOM 755 O O . GLN A 1 93 ? 17.592 12.850 -14.535 1.00 60.19 93 GLN A O 1
ATOM 760 N N . GLU A 1 94 ? 16.034 14.445 -14.806 1.00 59.03 94 GLU A N 1
ATOM 761 C CA . GLU A 1 94 ? 16.958 15.447 -15.320 1.00 59.03 94 GLU A CA 1
ATOM 762 C C . GLU A 1 94 ? 17.710 15.925 -14.085 1.00 59.03 94 GLU A C 1
ATOM 764 O O . GLU A 1 94 ? 17.128 16.541 -13.195 1.00 59.03 94 GLU A O 1
ATOM 769 N N . ASP A 1 95 ? 18.951 15.464 -13.956 1.00 51.75 95 ASP A N 1
ATOM 770 C CA . ASP A 1 95 ? 19.870 15.984 -12.964 1.00 51.75 95 ASP A CA 1
ATOM 771 C C . ASP A 1 95 ? 20.043 17.465 -13.319 1.00 51.75 95 ASP A C 1
ATOM 773 O O . ASP A 1 95 ? 20.596 17.779 -14.375 1.00 51.75 95 ASP A O 1
ATOM 777 N N . ASP A 1 96 ? 19.465 18.353 -12.504 1.00 49.25 96 ASP A N 1
ATOM 778 C CA . ASP A 1 96 ? 19.668 19.797 -12.602 1.00 49.25 96 ASP A CA 1
ATOM 779 C C . ASP A 1 96 ? 21.185 20.056 -12.627 1.00 49.25 96 ASP A C 1
ATOM 781 O O . ASP A 1 96 ? 21.882 19.822 -11.634 1.00 49.25 96 ASP A O 1
ATOM 785 N N . VAL A 1 97 ? 21.687 20.461 -13.799 1.00 42.12 97 VAL A N 1
ATOM 786 C CA . VAL A 1 97 ? 23.057 20.952 -14.022 1.00 42.12 97 VAL A CA 1
ATOM 787 C C . VAL A 1 97 ? 23.182 22.365 -13.475 1.00 42.12 97 VAL A C 1
ATOM 789 O O . VAL A 1 97 ? 22.285 23.186 -13.776 1.00 42.12 97 VAL A O 1
#

Secondary structure (DSSP, 8-state):
-----HHHHHHHHHHHHS-S-S--S---HHHHHHHHHHHHTT--HHHHHHHHT--HHHHHHHHTT-S---HHHHHHHHHTTT------PPPPP----

Nearest PDB structures (foldseek):
  8ezt-assembly1_D-2  TM=8.101E-01  e=8.743E-04  Legionella pneumophila
  7ab4-assembly1_A  TM=7.210E-01  e=1.162E-02  Escherichia coli O127:H6 str. E2348/69
  7o81-assembly1_AU  TM=7.182E-01  e=1.162E-02  Oryctolagus cuniculus
  3dnv-assembly1_B  TM=7.134E-01  e=2.122E-02  Escherichia coli K-12
  9f9s-assembly1_CN  TM=6.658E-01  e=5.557E-02  Saccharomyces cerevisiae

Radius of gyration: 16.44 Å; Cα contacts (8 Å, |Δi|>4): 55; chains: 1; bounding box: 50×40×29 Å

Mean predicted aligned error: 11.75 Å

pLDDT: mean 78.64, std 20.75, range [34.09, 97.56]